Protein AF-A0A314YL64-F1 (afdb_monomer)

Secondary structure (DSSP, 8-state):
---S-----HHHHHHTT-------STT--HHHHHHHHHHHHHHTHHHHHTTSS---EEEEEEGGGHHHHHHHHHTT---SEEEEE-

Nearest PDB structures (foldseek):
  4dup-assembly1_A  TM=9.280E-01  e=6.123E-06  Rhizobium etli CFN 42
  4dup-assembly1_B  TM=9.030E-01  e=1.091E-03  Rhizobium etli CFN 42
  4a27-assembly1_A  TM=8.418E-01  e=2.932E-02  Homo sapiens
  6lii-assembly2_D  TM=8.342E-01  e=5.507E-02  Homo sapiens
  5dov-assembly1_A  TM=6.564E-01  e=1.468E-01  Lyngbya majuscula

Mean predicted aligned error: 4.59 Å

Sequence (86 aa):
MGGAVTEIDLRVVLSKRLTIQAAGLRYRSPENKAAIVREVENNVWPAIVAGKVKPVVYKYFPLSEAAEAHRLMESSKHIGKILLLP

Organism: NCBI:txid2094558

Foldseek 3Di:
DDDPDDDDDVVVCVVVVNDDDDDDDPPDDPVVVVVVVVCCVVPPVVCVVVVVDDFDEFEEDEPVCVVVLVVVVVVVPTDTDYYYDD

Radius of gyration: 18.67 Å; Cα contacts (8 Å, |Δi|>4): 53; chains: 1; bounding box: 50×33×36 Å

pLDDT: mean 95.06, std 7.1, range [48.69, 98.38]

Solvent-accessible surface area (backbone atoms only — not comparable to full-atom values): 5618 Å² total; per-residue (Å²): 142,79,70,100,71,84,90,79,69,62,67,60,36,59,78,67,67,58,84,90,84,86,88,75,74,84,88,53,53,72,69,57,50,51,53,51,51,52,50,40,54,73,73,46,41,62,39,39,77,70,62,77,46,73,86,54,71,57,48,80,37,54,49,91,41,48,69,58,57,47,53,50,57,74,67,64,81,66,67,66,42,77,45,70,40,129

Structure (mmCIF, N/CA/C/O backbone):
data_AF-A0A314YL64-F1
#
_entry.id   AF-A0A314YL64-F1
#
loop_
_atom_site.group_PDB
_atom_site.id
_atom_site.type_symbol
_atom_site.label_atom_id
_atom_site.label_alt_id
_atom_site.label_comp_id
_atom_site.label_asym_id
_atom_site.label_entity_id
_atom_site.label_seq_id
_atom_site.pdbx_PDB_ins_code
_atom_site.Cartn_x
_atom_site.Cartn_y
_atom_site.Cartn_z
_atom_site.occupancy
_atom_site.B_iso_or_equiv
_atom_site.auth_seq_id
_atom_site.auth_comp_id
_atom_site.auth_asym_id
_atom_site.auth_atom_id
_atom_site.pdbx_PDB_model_num
ATOM 1 N N . MET A 1 1 ? 12.131 8.192 9.230 1.00 48.69 1 MET A N 1
ATOM 2 C CA . MET A 1 1 ? 12.326 9.397 8.399 1.00 48.69 1 MET A CA 1
ATOM 3 C C . MET A 1 1 ? 13.410 9.100 7.375 1.00 48.69 1 MET A C 1
ATOM 5 O O . MET A 1 1 ? 14.580 9.197 7.704 1.00 48.69 1 MET A O 1
ATOM 9 N N . GLY A 1 2 ? 13.041 8.660 6.175 1.00 58.78 2 GLY A N 1
ATOM 10 C CA . GLY A 1 2 ? 13.943 8.646 5.023 1.00 58.78 2 GLY A CA 1
ATOM 11 C C . GLY A 1 2 ? 13.313 9.589 4.015 1.00 58.78 2 GLY A C 1
ATOM 12 O O . GLY A 1 2 ? 12.207 9.312 3.562 1.00 58.78 2 GLY A O 1
ATOM 13 N N . GLY A 1 3 ? 13.913 10.759 3.807 1.00 77.81 3 GLY A N 1
ATOM 14 C CA . GLY A 1 3 ? 13.390 11.763 2.880 1.00 77.81 3 GLY A CA 1
ATOM 15 C C . GLY A 1 3 ? 13.397 11.271 1.429 1.00 77.81 3 GLY A C 1
ATOM 16 O O . GLY A 1 3 ? 13.667 10.107 1.146 1.00 77.81 3 GLY A O 1
ATOM 17 N N . ALA A 1 4 ? 13.124 12.169 0.485 1.00 86.94 4 ALA A N 1
ATOM 18 C CA . ALA A 1 4 ? 13.052 11.814 -0.935 1.00 86.94 4 ALA A CA 1
ATOM 19 C C . ALA A 1 4 ? 14.400 11.372 -1.551 1.00 86.94 4 ALA A C 1
ATOM 21 O O . ALA A 1 4 ? 14.401 10.781 -2.628 1.00 86.94 4 ALA A O 1
ATOM 22 N N . VAL A 1 5 ? 15.532 11.666 -0.898 1.00 90.56 5 VAL A N 1
ATOM 23 C CA . VAL A 1 5 ? 16.891 11.452 -1.422 1.00 90.56 5 VAL A CA 1
ATOM 24 C C . VAL A 1 5 ? 17.782 10.833 -0.345 1.00 90.56 5 VAL A C 1
ATOM 26 O O . VAL A 1 5 ? 17.679 11.189 0.830 1.00 90.56 5 VAL A O 1
ATOM 29 N N . THR A 1 6 ? 18.658 9.911 -0.747 1.00 92.25 6 THR A N 1
ATOM 30 C CA . THR A 1 6 ? 19.673 9.295 0.118 1.00 92.25 6 THR A CA 1
ATOM 31 C C . THR A 1 6 ? 20.869 8.802 -0.705 1.00 92.25 6 THR A C 1
ATOM 33 O O . THR A 1 6 ? 20.738 8.579 -1.910 1.00 92.25 6 THR A O 1
ATOM 36 N N . GLU A 1 7 ? 22.025 8.633 -0.065 1.00 94.62 7 GLU A N 1
ATOM 37 C CA . GLU A 1 7 ? 23.232 8.067 -0.677 1.00 94.62 7 GLU A CA 1
ATOM 38 C C . GLU A 1 7 ? 23.235 6.536 -0.568 1.00 94.62 7 GLU A C 1
ATOM 40 O O . GLU A 1 7 ? 22.770 5.971 0.423 1.00 94.62 7 GLU A O 1
ATOM 45 N N . ILE A 1 8 ? 23.774 5.850 -1.582 1.00 93.31 8 ILE A N 1
ATOM 46 C CA . ILE A 1 8 ? 23.867 4.383 -1.618 1.00 93.31 8 ILE A CA 1
ATOM 47 C C . ILE A 1 8 ? 25.267 3.922 -2.041 1.00 93.31 8 ILE A C 1
ATOM 49 O O . ILE A 1 8 ? 25.857 4.469 -2.971 1.00 93.31 8 ILE A O 1
ATOM 53 N N . ASP A 1 9 ? 25.789 2.871 -1.400 1.00 96.12 9 ASP A N 1
ATOM 54 C CA . ASP A 1 9 ? 27.039 2.225 -1.823 1.00 96.12 9 ASP A CA 1
ATOM 55 C C . ASP A 1 9 ? 26.773 1.203 -2.941 1.00 96.12 9 ASP A C 1
ATOM 57 O O . ASP A 1 9 ? 26.303 0.082 -2.708 1.00 96.12 9 ASP A O 1
ATOM 61 N N . LEU A 1 10 ? 27.115 1.575 -4.175 1.00 97.06 10 LEU A N 1
ATOM 62 C CA . LEU A 1 10 ? 26.919 0.733 -5.357 1.00 97.06 10 LEU A CA 1
ATOM 63 C C . LEU A 1 10 ? 27.785 -0.539 -5.359 1.00 97.06 10 LEU A C 1
ATOM 65 O O . LEU A 1 10 ? 27.445 -1.499 -6.053 1.00 97.06 10 LEU A O 1
ATOM 69 N N . ARG A 1 11 ? 28.856 -0.613 -4.554 1.00 97.81 11 ARG A N 1
ATOM 70 C CA . ARG A 1 11 ? 29.673 -1.836 -4.430 1.00 97.81 11 ARG A CA 1
ATOM 71 C C . ARG A 1 11 ? 28.870 -2.974 -3.806 1.00 97.81 11 ARG A C 1
ATOM 73 O O . ARG A 1 11 ? 29.012 -4.129 -4.213 1.00 97.81 11 ARG A O 1
ATOM 80 N N . VAL A 1 12 ? 27.989 -2.665 -2.853 1.00 96.88 12 VAL A N 1
ATOM 81 C CA . VAL A 1 12 ? 27.098 -3.653 -2.219 1.00 96.88 12 VAL A CA 1
ATOM 82 C C . VAL A 1 12 ? 26.041 -4.139 -3.206 1.00 96.88 12 VAL A C 1
ATOM 84 O O . VAL A 1 12 ? 25.775 -5.338 -3.285 1.00 96.88 12 VAL A O 1
ATOM 87 N N . VAL A 1 13 ? 25.478 -3.219 -3.993 1.00 97.38 13 VAL A N 1
ATOM 88 C CA . VAL A 1 13 ? 24.507 -3.543 -5.047 1.00 97.38 13 VAL A CA 1
ATOM 89 C C . VAL A 1 13 ? 25.131 -4.494 -6.064 1.00 97.38 13 VAL A C 1
ATOM 91 O O . VAL A 1 13 ? 24.551 -5.535 -6.359 1.00 97.38 13 VAL A O 1
ATOM 94 N N . LEU A 1 14 ? 26.339 -4.187 -6.543 1.00 97.69 14 LEU A N 1
ATOM 95 C CA . LEU A 1 14 ? 27.033 -4.999 -7.538 1.00 97.69 14 LEU A CA 1
ATOM 96 C C . LEU A 1 14 ? 27.441 -6.373 -6.992 1.00 97.69 14 LEU A C 1
ATOM 98 O O . LEU A 1 14 ? 27.105 -7.395 -7.589 1.00 97.69 14 LEU A O 1
ATOM 102 N N . SER A 1 15 ? 28.139 -6.407 -5.851 1.00 98.06 15 SER A N 1
ATOM 103 C CA . SER A 1 15 ? 28.662 -7.652 -5.262 1.00 98.06 15 SER A CA 1
ATOM 104 C C . SER A 1 15 ? 27.567 -8.671 -4.947 1.00 98.06 15 SER A C 1
ATOM 106 O O . SER A 1 15 ? 27.793 -9.872 -5.078 1.00 98.06 15 SER A O 1
ATOM 108 N N . LYS A 1 16 ? 26.369 -8.200 -4.582 1.00 96.94 16 LYS A N 1
ATOM 109 C CA . LYS A 1 16 ? 25.206 -9.045 -4.279 1.00 96.94 16 LYS A CA 1
ATOM 110 C C . LYS A 1 16 ? 24.176 -9.113 -5.411 1.00 96.94 16 LYS A C 1
ATOM 112 O O . LYS A 1 16 ? 23.145 -9.754 -5.234 1.00 96.94 16 LYS A O 1
ATOM 117 N N . ARG A 1 17 ? 24.438 -8.467 -6.555 1.00 96.81 17 ARG A N 1
ATOM 118 C CA . ARG A 1 17 ? 23.528 -8.382 -7.716 1.00 96.81 17 ARG A CA 1
ATOM 119 C C . ARG A 1 17 ? 22.117 -7.915 -7.335 1.00 96.81 17 ARG A C 1
ATOM 121 O O . ARG A 1 17 ? 21.116 -8.481 -7.769 1.00 96.81 17 ARG A O 1
ATOM 128 N N . LEU A 1 18 ? 22.039 -6.897 -6.484 1.00 97.75 18 LEU A N 1
ATOM 129 C CA . LEU A 1 18 ? 20.764 -6.369 -6.008 1.00 97.75 18 LEU A CA 1
ATOM 130 C C . LEU A 1 18 ? 20.047 -5.594 -7.118 1.00 97.75 18 LEU A C 1
ATOM 132 O O . LEU A 1 18 ? 20.676 -4.959 -7.961 1.00 97.75 18 LEU A O 1
ATOM 136 N N . THR A 1 19 ? 18.717 -5.611 -7.075 1.00 96.69 19 THR A N 1
ATOM 137 C CA . THR A 1 19 ? 17.861 -4.788 -7.936 1.00 96.69 19 THR A CA 1
ATOM 138 C C . THR A 1 19 ? 17.216 -3.693 -7.097 1.00 96.69 19 THR A C 1
ATOM 140 O O . THR A 1 19 ? 16.642 -3.976 -6.046 1.00 96.69 19 THR A O 1
ATOM 143 N N . ILE A 1 20 ? 17.286 -2.448 -7.568 1.00 94.44 20 ILE A N 1
ATOM 144 C CA . ILE A 1 20 ? 16.603 -1.307 -6.952 1.00 94.44 20 ILE A CA 1
ATOM 145 C C . ILE A 1 20 ? 15.373 -0.991 -7.801 1.00 94.44 20 ILE A C 1
ATOM 147 O O . ILE A 1 20 ? 15.492 -0.729 -8.995 1.00 94.44 20 ILE A O 1
ATOM 151 N N . GLN A 1 21 ? 14.190 -1.028 -7.189 1.00 94.06 21 GLN A N 1
ATOM 152 C CA . GLN A 1 21 ? 12.924 -0.706 -7.845 1.00 94.06 21 GLN A CA 1
ATOM 153 C C . GLN A 1 21 ? 12.216 0.418 -7.094 1.00 94.06 21 GLN A C 1
ATOM 155 O O . GLN A 1 21 ? 12.167 0.425 -5.866 1.00 94.06 21 GLN A O 1
ATOM 160 N N . ALA A 1 22 ? 11.622 1.340 -7.847 1.00 91.12 22 ALA A N 1
ATOM 161 C CA . ALA A 1 22 ? 10.698 2.341 -7.337 1.00 91.12 22 ALA A CA 1
ATOM 162 C C . ALA A 1 22 ? 9.358 2.180 -8.058 1.00 91.12 22 ALA A C 1
ATOM 164 O O . ALA A 1 22 ? 9.312 2.005 -9.276 1.00 91.12 22 ALA A O 1
ATOM 165 N N . ALA A 1 23 ? 8.256 2.237 -7.314 1.00 90.31 23 ALA A N 1
ATOM 166 C CA . ALA A 1 23 ? 6.919 2.129 -7.876 1.00 90.31 23 ALA A CA 1
ATOM 167 C C . ALA A 1 23 ? 5.977 3.133 -7.211 1.00 90.31 23 ALA A C 1
ATOM 169 O O . ALA A 1 23 ? 5.933 3.256 -5.991 1.00 90.31 23 ALA A O 1
ATOM 170 N N . GLY A 1 24 ? 5.190 3.826 -8.031 1.00 90.88 24 GLY A N 1
ATOM 171 C CA . GLY A 1 24 ? 4.074 4.657 -7.593 1.00 90.88 24 GLY A CA 1
ATOM 172 C C . GLY A 1 24 ? 2.798 4.268 -8.331 1.00 90.88 24 GLY A C 1
ATOM 173 O O . GLY A 1 24 ? 2.851 3.788 -9.465 1.00 90.88 24 GLY A O 1
ATOM 174 N N . LEU A 1 25 ? 1.645 4.475 -7.692 1.00 92.69 25 LEU A N 1
ATOM 175 C CA . LEU A 1 25 ? 0.333 4.223 -8.303 1.00 92.69 25 LEU A CA 1
ATOM 176 C C . LEU A 1 25 ? -0.284 5.476 -8.944 1.00 92.69 25 LEU A C 1
ATOM 178 O O . LEU A 1 25 ? -1.039 5.359 -9.907 1.00 92.69 25 LEU A O 1
ATOM 182 N N . ARG A 1 26 ? 0.042 6.677 -8.441 1.00 93.88 26 ARG A N 1
ATOM 183 C CA . ARG A 1 26 ? -0.627 7.935 -8.824 1.00 93.88 26 ARG A CA 1
ATOM 184 C C . ARG A 1 26 ? -0.505 8.243 -10.321 1.00 93.88 26 ARG A C 1
ATOM 186 O O . ARG A 1 26 ? -1.521 8.493 -10.962 1.00 93.88 26 ARG A O 1
ATOM 193 N N . TYR A 1 27 ? 0.708 8.149 -10.863 1.00 92.75 27 TYR A N 1
ATOM 194 C CA . TYR A 1 27 ? 1.043 8.553 -12.236 1.00 92.75 27 TYR A CA 1
ATOM 195 C C . TYR A 1 27 ? 0.869 7.451 -13.294 1.00 92.75 27 TYR A C 1
ATOM 197 O O . TYR A 1 27 ? 1.230 7.650 -14.448 1.00 92.75 27 TYR A O 1
ATOM 205 N N . ARG A 1 28 ? 0.350 6.273 -12.926 1.00 94.12 28 ARG A N 1
ATOM 206 C CA . ARG A 1 28 ? 0.126 5.179 -13.884 1.00 94.12 28 ARG A CA 1
ATOM 207 C C . ARG A 1 28 ? -1.071 5.476 -14.790 1.00 94.12 28 ARG A C 1
ATOM 209 O O . ARG A 1 28 ? -2.071 6.030 -14.318 1.00 94.12 28 ARG A O 1
ATOM 216 N N . SER A 1 29 ? -0.979 5.049 -16.052 1.00 97.12 29 SER A N 1
ATOM 217 C CA . SER A 1 29 ? -2.084 5.138 -17.011 1.00 97.12 29 SER A CA 1
ATOM 218 C C . SER A 1 29 ? -3.283 4.284 -16.563 1.00 97.12 29 SER A C 1
ATOM 220 O O . SER A 1 29 ? -3.104 3.341 -15.777 1.00 97.12 29 SER A O 1
ATOM 222 N N . PRO A 1 30 ? -4.504 4.589 -17.033 1.00 97.75 30 PRO A N 1
ATOM 223 C CA . PRO A 1 30 ? -5.683 3.774 -16.747 1.00 97.75 30 PRO A CA 1
ATOM 224 C C . PRO A 1 30 ? -5.503 2.298 -17.125 1.00 97.75 30 PRO A C 1
ATOM 226 O O . PRO A 1 30 ? -5.849 1.421 -16.337 1.00 97.75 30 PRO A O 1
ATOM 229 N N . GLU A 1 31 ? -4.880 2.010 -18.268 1.00 97.81 31 GLU A N 1
ATOM 230 C CA . GLU A 1 31 ? -4.654 0.647 -18.772 1.00 97.81 31 GLU A CA 1
ATOM 231 C C . GLU A 1 31 ? -3.723 -0.126 -17.837 1.00 97.81 31 GLU A C 1
ATOM 233 O O . GLU A 1 31 ? -3.965 -1.285 -17.500 1.00 97.81 31 GLU A O 1
ATOM 238 N N . ASN A 1 32 ? -2.671 0.538 -17.356 1.00 96.62 32 ASN A N 1
ATOM 239 C CA . ASN A 1 32 ? -1.739 -0.070 -16.423 1.00 96.62 32 ASN A CA 1
ATOM 240 C C . ASN A 1 32 ? -2.381 -0.326 -15.048 1.00 96.62 32 ASN A C 1
ATOM 242 O O . ASN A 1 32 ? -2.133 -1.364 -14.437 1.00 96.62 32 ASN A O 1
ATOM 246 N N . LYS A 1 33 ? -3.244 0.583 -14.573 1.00 97.31 33 LYS A N 1
ATOM 247 C CA . LYS A 1 33 ? -4.040 0.367 -13.352 1.00 97.31 33 LYS A CA 1
ATOM 248 C C . LYS A 1 33 ? -5.013 -0.800 -13.521 1.00 97.31 33 LYS A C 1
ATOM 250 O O . LYS A 1 33 ? -5.105 -1.622 -12.616 1.00 97.31 33 LYS A O 1
ATOM 255 N N . ALA A 1 34 ? -5.678 -0.908 -14.670 1.00 97.81 34 ALA A N 1
ATOM 256 C CA . ALA A 1 34 ? -6.580 -2.018 -14.969 1.00 97.81 34 ALA A CA 1
ATOM 257 C C . ALA A 1 34 ? -5.844 -3.367 -14.968 1.00 97.81 34 ALA A C 1
ATOM 259 O O . ALA A 1 34 ? -6.350 -4.339 -14.412 1.00 97.81 34 ALA A O 1
ATOM 260 N N . ALA A 1 35 ? -4.626 -3.417 -15.517 1.00 97.69 35 ALA A N 1
ATOM 261 C CA . ALA A 1 35 ? -3.784 -4.609 -15.443 1.00 97.69 35 ALA A CA 1
ATOM 262 C C . ALA A 1 35 ? -3.448 -4.985 -13.989 1.00 97.69 35 ALA A C 1
ATOM 264 O O . ALA A 1 35 ? -3.597 -6.141 -13.611 1.00 97.69 35 ALA A O 1
ATOM 265 N N . ILE A 1 36 ? -3.072 -4.013 -13.146 1.00 96.56 36 ILE A N 1
ATOM 266 C CA . ILE A 1 36 ? -2.817 -4.263 -11.716 1.00 96.56 36 ILE A CA 1
ATOM 267 C C . ILE A 1 36 ? -4.066 -4.804 -11.013 1.00 96.56 36 ILE A C 1
ATOM 269 O O . ILE A 1 36 ? -3.964 -5.765 -10.259 1.00 96.56 36 ILE A O 1
ATOM 273 N N . VAL A 1 37 ? -5.234 -4.196 -11.244 1.00 97.62 37 VAL A N 1
ATOM 274 C CA . VAL A 1 37 ? -6.495 -4.643 -10.633 1.00 97.62 37 VAL A CA 1
ATOM 275 C C . VAL A 1 37 ? -6.801 -6.082 -11.034 1.00 97.62 37 VAL A C 1
ATOM 277 O O . VAL A 1 37 ? -7.049 -6.897 -10.153 1.00 97.62 37 VAL A O 1
ATOM 280 N N . ARG A 1 38 ? -6.670 -6.425 -12.321 1.00 98.25 38 ARG A N 1
ATOM 281 C CA . ARG A 1 38 ? -6.866 -7.796 -12.813 1.00 98.25 38 ARG A CA 1
ATOM 282 C C . ARG A 1 38 ? -5.929 -8.797 -12.134 1.00 98.25 38 ARG A C 1
ATOM 284 O O . ARG A 1 38 ? -6.357 -9.875 -11.738 1.00 98.25 38 ARG A O 1
ATOM 291 N N . GLU A 1 39 ? -4.659 -8.440 -11.956 1.00 98.06 39 GLU A N 1
ATOM 292 C CA . GLU A 1 39 ? -3.704 -9.304 -11.252 1.00 98.06 39 GLU A CA 1
ATOM 293 C C . GLU A 1 39 ? -4.040 -9.453 -9.761 1.00 98.06 39 GLU A C 1
ATOM 295 O O . GLU A 1 39 ? -3.903 -10.541 -9.202 1.00 98.06 39 GLU A O 1
ATOM 300 N N . VAL A 1 40 ? -4.507 -8.392 -9.099 1.00 97.38 40 VAL A N 1
ATOM 301 C CA . VAL A 1 40 ? -4.963 -8.459 -7.701 1.00 97.38 40 VAL A CA 1
ATOM 302 C C . VAL A 1 40 ? -6.215 -9.329 -7.578 1.00 97.38 40 VAL A C 1
ATOM 304 O O . VAL A 1 40 ? -6.293 -10.151 -6.665 1.00 97.38 40 VAL A O 1
ATOM 307 N N . GLU A 1 41 ? -7.166 -9.188 -8.499 1.00 98.00 41 GLU A N 1
ATOM 308 C CA . GLU A 1 41 ? -8.375 -10.011 -8.575 1.00 98.00 41 GLU A CA 1
ATOM 309 C C . GLU A 1 41 ? -8.035 -11.497 -8.721 1.00 98.00 41 GLU A C 1
ATOM 311 O O . GLU A 1 41 ? -8.521 -12.317 -7.945 1.00 98.00 41 GLU A O 1
ATOM 316 N N . ASN A 1 42 ? -7.141 -11.836 -9.650 1.00 98.12 42 ASN A N 1
ATOM 317 C CA . ASN A 1 42 ? -6.768 -13.222 -9.922 1.00 98.12 42 ASN A CA 1
ATOM 318 C C . ASN A 1 42 ? -5.954 -13.855 -8.784 1.00 98.12 42 ASN A C 1
ATOM 320 O O . ASN A 1 42 ? -6.184 -15.010 -8.426 1.00 98.12 42 ASN A O 1
ATOM 324 N N . ASN A 1 43 ? -4.996 -13.116 -8.215 1.00 97.81 43 ASN A N 1
ATOM 325 C CA . ASN A 1 43 ? -3.975 -13.708 -7.345 1.00 97.81 43 ASN A CA 1
ATOM 326 C C . ASN A 1 43 ? -4.188 -13.438 -5.847 1.00 97.81 43 ASN A C 1
ATOM 328 O O . ASN A 1 43 ? -3.737 -14.223 -5.013 1.00 97.81 43 ASN A O 1
ATOM 332 N N . VAL A 1 44 ? -4.840 -12.333 -5.474 1.00 96.94 44 VAL A N 1
ATOM 333 C CA . VAL A 1 44 ? -4.950 -11.887 -4.069 1.00 96.94 44 VAL A CA 1
ATOM 334 C C . VAL A 1 44 ? -6.379 -12.001 -3.551 1.00 96.94 44 VAL A C 1
ATOM 336 O O . VAL A 1 44 ? -6.595 -12.413 -2.410 1.00 96.94 44 VAL A O 1
ATOM 339 N N . TRP A 1 45 ? -7.368 -11.674 -4.382 1.00 97.62 45 TRP A N 1
ATOM 340 C CA . TRP A 1 45 ? -8.778 -11.662 -3.991 1.00 97.62 45 TRP A CA 1
ATOM 341 C C . TRP A 1 45 ? -9.297 -12.995 -3.432 1.00 97.62 45 TRP A C 1
ATOM 343 O O . TRP A 1 45 ? -9.987 -12.959 -2.408 1.00 97.62 45 TRP A O 1
ATOM 353 N N . PRO A 1 46 ? -8.916 -14.176 -3.966 1.00 97.94 46 PRO A N 1
AT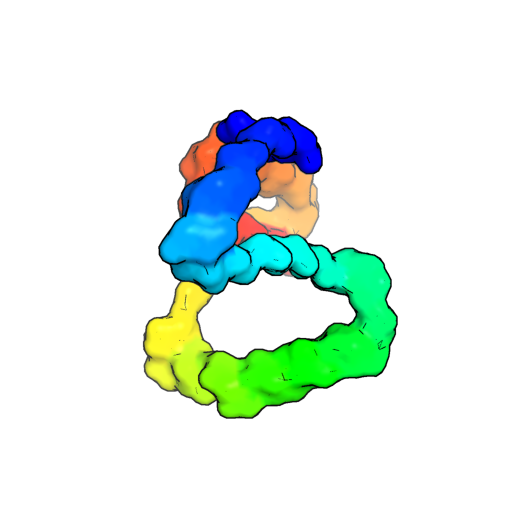OM 354 C CA . PRO A 1 46 ? -9.319 -15.452 -3.375 1.00 97.94 46 PRO A CA 1
ATOM 355 C C . PRO A 1 46 ? -8.885 -15.594 -1.910 1.00 97.94 46 PRO A C 1
ATOM 357 O O . PRO A 1 46 ? -9.625 -16.130 -1.086 1.00 97.94 46 PRO A O 1
ATOM 360 N N . ALA A 1 47 ? -7.710 -15.068 -1.548 1.00 97.75 47 ALA A N 1
ATOM 361 C CA . ALA A 1 47 ? -7.216 -15.098 -0.174 1.00 97.75 47 ALA A CA 1
ATOM 362 C C . ALA A 1 47 ? -7.961 -14.115 0.745 1.00 97.75 47 ALA A C 1
ATOM 364 O O . ALA A 1 47 ? -8.098 -14.391 1.939 1.00 97.75 47 ALA A O 1
ATOM 365 N N . ILE A 1 48 ? -8.463 -13.001 0.202 1.00 96.88 48 ILE A N 1
ATOM 366 C CA . ILE A 1 48 ? -9.325 -12.056 0.928 1.00 96.88 48 ILE A CA 1
ATOM 367 C C . ILE A 1 48 ? -10.676 -12.710 1.228 1.00 96.88 48 ILE A C 1
ATOM 369 O O . ILE A 1 48 ? -11.097 -12.733 2.382 1.00 96.88 48 ILE A O 1
ATOM 373 N N . VAL A 1 49 ? -11.318 -13.307 0.217 1.00 97.25 49 VAL A N 1
ATOM 374 C CA . VAL A 1 49 ? -12.604 -14.011 0.372 1.00 97.25 49 VAL A CA 1
ATOM 375 C C . VAL A 1 49 ? -12.478 -15.182 1.350 1.00 97.25 49 VAL A C 1
ATOM 377 O O . VAL A 1 49 ? -13.332 -15.365 2.212 1.00 97.25 49 VAL A O 1
ATOM 380 N N . ALA A 1 50 ? -11.371 -15.927 1.290 1.00 97.75 50 ALA A N 1
ATOM 381 C CA . ALA A 1 50 ? -11.070 -17.002 2.237 1.00 97.75 50 ALA A CA 1
ATOM 382 C C . ALA A 1 50 ? -10.673 -16.507 3.646 1.00 97.75 50 ALA A C 1
ATOM 384 O O . ALA A 1 50 ? -10.362 -17.320 4.516 1.00 97.75 50 ALA A O 1
ATOM 385 N N . GLY A 1 51 ? -10.606 -15.191 3.878 1.00 96.69 51 GLY A N 1
ATOM 386 C CA . GLY A 1 51 ? -10.227 -14.598 5.161 1.00 96.69 51 GLY A CA 1
ATOM 387 C C . GLY A 1 51 ? -8.760 -14.802 5.557 1.00 96.69 51 GLY A C 1
ATOM 388 O O . GLY A 1 51 ? -8.405 -14.551 6.707 1.00 96.69 51 GLY A O 1
ATOM 389 N N . LYS A 1 52 ? -7.895 -15.245 4.638 1.00 97.62 52 LYS A N 1
ATOM 390 C CA . LYS A 1 52 ? -6.448 -15.404 4.871 1.00 97.62 52 LYS A CA 1
ATOM 391 C C . LYS A 1 52 ? -5.711 -14.067 4.821 1.00 97.62 52 LYS A C 1
ATOM 393 O O . LYS A 1 52 ? -4.697 -13.897 5.489 1.00 97.62 52 LYS A O 1
ATOM 398 N N . VAL A 1 53 ? -6.236 -13.118 4.049 1.00 96.62 53 VAL A N 1
ATOM 399 C CA . VAL A 1 53 ? -5.760 -11.734 3.987 1.00 96.62 53 VAL A CA 1
ATOM 400 C C . VAL A 1 53 ? -6.868 -10.833 4.515 1.00 96.62 53 VAL A C 1
ATOM 402 O O . VAL A 1 53 ? -7.977 -10.839 3.989 1.00 96.62 53 VAL A O 1
ATOM 405 N N . LYS A 1 54 ? -6.576 -10.058 5.562 1.00 95.06 54 LYS A N 1
ATOM 406 C CA . LYS A 1 54 ? -7.531 -9.130 6.180 1.00 95.06 54 LYS A CA 1
ATOM 407 C C . LYS A 1 54 ? -6.899 -7.748 6.336 1.00 95.06 54 LYS A C 1
ATOM 409 O O . LYS A 1 54 ? -5.725 -7.666 6.702 1.00 95.06 54 LYS A O 1
ATOM 414 N N . PRO A 1 55 ? -7.647 -6.660 6.097 1.00 93.69 55 PRO A N 1
ATOM 415 C CA . PRO A 1 55 ? -7.175 -5.337 6.462 1.00 93.69 55 PRO A CA 1
ATOM 416 C C . PRO A 1 55 ? -7.094 -5.230 7.988 1.00 93.69 55 PRO A C 1
ATOM 418 O O . PRO A 1 55 ? -8.028 -5.593 8.700 1.00 93.69 55 PRO A O 1
ATOM 421 N N . VAL A 1 56 ? -5.989 -4.688 8.495 1.00 95.88 56 VAL A N 1
ATOM 422 C CA . VAL A 1 56 ? -5.913 -4.234 9.887 1.00 95.88 56 VAL A CA 1
ATOM 423 C C . VAL A 1 56 ? -6.554 -2.856 9.935 1.00 95.88 56 VAL A C 1
ATOM 425 O O . VAL A 1 56 ? -5.992 -1.898 9.401 1.00 95.88 56 VAL A O 1
ATOM 428 N N . VAL A 1 57 ? -7.749 -2.761 10.510 1.00 96.69 57 VAL A N 1
ATOM 429 C CA . VAL A 1 57 ? -8.456 -1.489 10.688 1.00 96.69 57 VAL A CA 1
ATOM 430 C C . VAL A 1 57 ? -8.196 -0.981 12.097 1.00 96.69 57 VAL A C 1
ATOM 432 O O . VAL A 1 57 ? -8.448 -1.685 13.068 1.00 96.69 57 VAL A O 1
ATOM 435 N N . TYR A 1 58 ? -7.684 0.242 12.190 1.00 97.56 58 TYR A N 1
ATOM 436 C CA . TYR A 1 58 ? -7.403 0.906 13.456 1.00 97.56 58 TYR A CA 1
ATOM 437 C C . TYR A 1 58 ? -8.663 1.537 14.049 1.00 97.56 58 TYR A C 1
ATOM 439 O O . TYR A 1 58 ? -8.981 1.327 15.215 1.00 97.56 58 TYR A O 1
ATOM 447 N N . LYS A 1 59 ? -9.376 2.337 13.246 1.00 97.50 59 LYS A N 1
ATOM 448 C CA . LYS A 1 59 ? -10.562 3.076 13.686 1.00 97.50 59 LYS A CA 1
ATOM 449 C C . LYS A 1 59 ? -11.452 3.453 12.504 1.00 97.5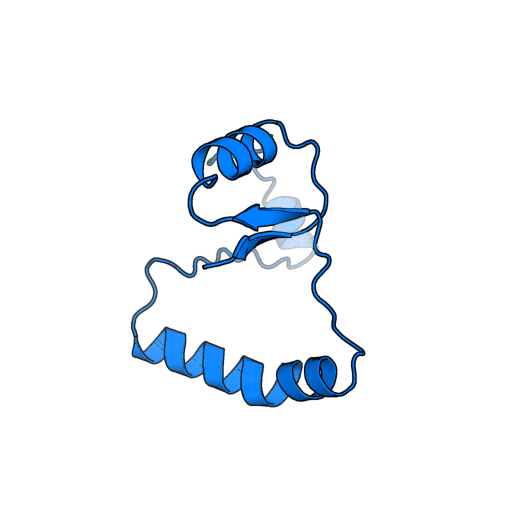0 59 LYS A C 1
ATOM 451 O O . LYS A 1 59 ? -10.961 3.695 11.400 1.00 97.50 59 LYS A O 1
ATOM 456 N N . TYR A 1 60 ? -12.749 3.523 12.777 1.00 98.06 60 TYR A N 1
ATOM 457 C CA . TYR A 1 60 ? -13.763 4.073 11.887 1.00 98.06 60 TYR A CA 1
ATOM 458 C C . TYR A 1 60 ? -14.158 5.471 12.367 1.00 98.06 60 TYR A C 1
ATOM 460 O O . TYR A 1 60 ? -14.254 5.699 13.574 1.00 98.06 60 TYR A O 1
ATOM 468 N N . PHE A 1 61 ? -14.4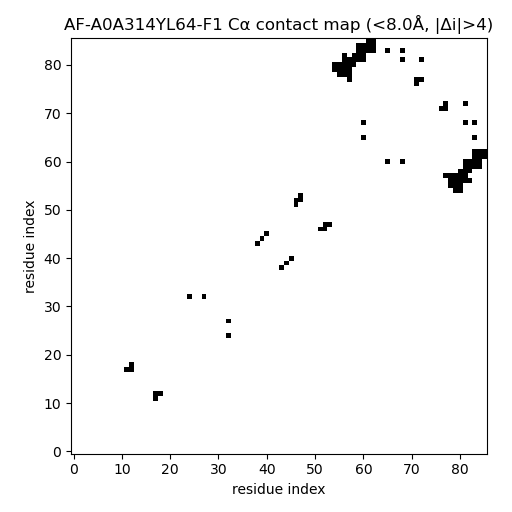02 6.377 11.430 1.00 98.31 61 PHE A N 1
ATOM 469 C CA . PHE A 1 61 ? -14.978 7.696 11.681 1.00 98.31 61 PHE A CA 1
ATOM 470 C C . PHE A 1 61 ? -16.153 7.922 10.729 1.00 98.31 61 PHE A C 1
ATOM 472 O O . PHE A 1 61 ? -16.089 7.454 9.591 1.00 98.31 61 PHE A O 1
ATOM 479 N N . PRO A 1 62 ? -17.198 8.654 11.137 1.00 98.38 62 PRO A N 1
ATOM 480 C CA . PRO A 1 62 ? -18.127 9.253 10.187 1.00 98.38 62 PRO A CA 1
ATOM 481 C C . PRO A 1 62 ? -17.376 10.138 9.184 1.00 98.38 62 PRO A C 1
ATOM 483 O O . PRO A 1 62 ? -16.383 10.782 9.533 1.00 98.38 62 PRO A O 1
ATOM 486 N N . LEU A 1 63 ? -17.851 10.217 7.942 1.00 98.12 63 LEU A N 1
ATOM 487 C CA . LEU A 1 63 ? -17.252 11.054 6.901 1.00 98.12 63 LEU A CA 1
ATOM 488 C C . LEU A 1 63 ? -17.237 12.535 7.311 1.00 98.12 63 LEU A C 1
ATOM 490 O O . LEU A 1 63 ? -16.285 13.250 7.002 1.00 98.12 63 LEU A O 1
ATOM 494 N N . SER A 1 64 ? -18.240 12.976 8.074 1.00 98.25 64 SER A N 1
ATOM 495 C CA . SER A 1 64 ? -18.301 14.317 8.672 1.00 98.25 64 SER A CA 1
ATOM 496 C C . SER A 1 64 ? -17.131 14.623 9.618 1.00 98.25 64 SER A C 1
ATOM 498 O O . SER A 1 64 ? -16.794 15.787 9.823 1.00 98.25 64 SER A O 1
ATOM 500 N N . GLU A 1 65 ? -16.463 13.599 10.148 1.00 98.31 65 GLU A N 1
ATOM 501 C CA . GLU A 1 65 ? -15.321 13.711 11.057 1.00 98.31 65 GLU A CA 1
ATOM 502 C C . GLU A 1 65 ? -13.972 13.488 10.352 1.00 98.31 65 GLU A C 1
ATOM 504 O O . GLU A 1 65 ? -12.953 13.255 11.005 1.00 98.31 65 GLU A O 1
ATOM 509 N N . ALA A 1 66 ? -13.916 13.598 9.019 1.00 98.25 66 ALA A N 1
ATOM 510 C CA . ALA A 1 66 ? -12.684 13.406 8.248 1.00 98.25 66 ALA A CA 1
ATOM 511 C C . ALA A 1 66 ? -11.498 14.250 8.760 1.00 98.25 66 ALA A C 1
ATOM 513 O O . ALA A 1 66 ? -10.356 13.793 8.731 1.00 98.25 66 ALA A O 1
ATOM 514 N N . ALA A 1 67 ? -11.756 15.455 9.280 1.00 98.25 67 ALA A N 1
ATOM 515 C CA . ALA A 1 67 ? -10.721 16.297 9.880 1.00 98.25 67 ALA A CA 1
ATOM 516 C C . ALA A 1 67 ? -10.086 15.658 11.130 1.00 98.25 67 ALA A C 1
ATOM 518 O O . ALA A 1 67 ? -8.874 15.739 11.317 1.00 98.25 67 ALA A O 1
ATOM 519 N N . GLU A 1 68 ? -10.881 14.998 11.974 1.00 97.94 68 GLU A N 1
ATOM 520 C CA . GLU A 1 68 ? -10.376 14.286 13.151 1.00 97.94 68 GLU A CA 1
ATOM 521 C C . GLU A 1 68 ? -9.632 13.009 12.750 1.00 97.94 68 GLU A C 1
ATOM 523 O O . GLU A 1 68 ? -8.543 12.737 13.258 1.0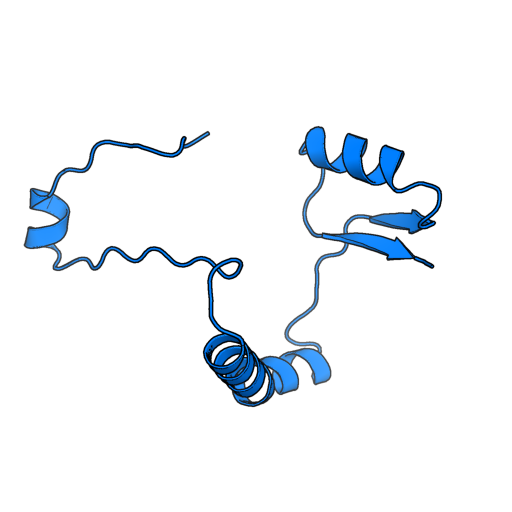0 97.94 68 GLU A O 1
ATOM 528 N N . ALA A 1 69 ? -10.162 12.271 11.771 1.00 97.81 69 ALA A N 1
ATOM 529 C CA . ALA A 1 69 ? -9.466 11.129 11.186 1.00 97.81 69 ALA A CA 1
ATOM 530 C C . ALA A 1 69 ? -8.077 11.524 10.646 1.00 97.81 69 ALA A C 1
ATOM 532 O O . ALA A 1 69 ? -7.103 10.795 10.848 1.00 97.81 69 ALA A O 1
ATOM 533 N N . HIS A 1 70 ? -7.965 12.698 10.014 1.00 97.81 70 HIS A N 1
ATOM 534 C CA . HIS A 1 70 ? -6.697 13.230 9.514 1.00 97.81 70 HIS A CA 1
ATOM 535 C C . HIS A 1 70 ? -5.732 13.614 10.645 1.00 97.81 70 HIS A C 1
ATOM 537 O O . HIS A 1 70 ? -4.565 13.231 10.599 1.00 97.81 70 HIS A O 1
ATOM 543 N N . ARG A 1 71 ? -6.210 14.288 11.701 1.00 97.81 71 ARG A N 1
ATOM 544 C CA . ARG A 1 71 ? -5.386 14.603 12.886 1.00 97.81 71 ARG A CA 1
ATOM 545 C C . ARG A 1 71 ? -4.818 13.343 13.541 1.00 97.81 71 ARG A C 1
ATOM 547 O O . ARG A 1 71 ? -3.638 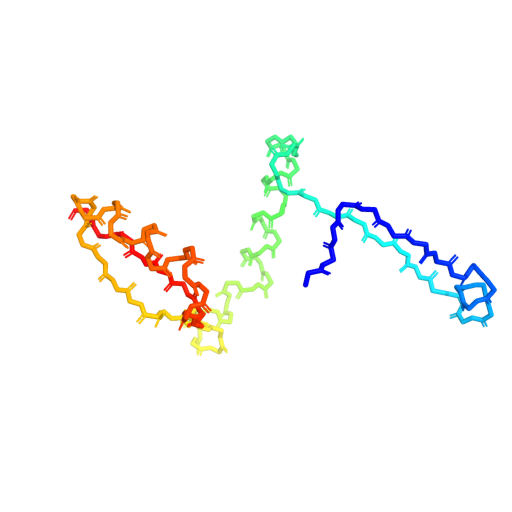13.292 13.893 1.00 97.81 71 ARG A O 1
ATOM 554 N N . LEU A 1 72 ? -5.631 12.292 13.668 1.00 97.06 72 LEU A N 1
ATOM 555 C CA . LEU A 1 72 ? -5.165 10.993 14.154 1.00 97.06 72 LEU A CA 1
ATOM 556 C C . LEU A 1 72 ? -4.099 10.391 13.226 1.00 97.06 72 LEU A C 1
ATOM 558 O O . LEU A 1 72 ? -3.098 9.870 13.723 1.00 97.06 72 LEU A O 1
ATOM 562 N N . MET A 1 73 ? -4.292 10.468 11.906 1.00 97.00 73 MET A N 1
ATOM 563 C CA . MET A 1 73 ? -3.326 9.988 10.913 1.00 97.00 73 MET A CA 1
ATOM 564 C C . MET A 1 73 ? -1.963 10.682 11.060 1.00 97.00 73 MET A C 1
ATOM 566 O O . MET A 1 73 ? -0.934 10.016 11.157 1.00 97.00 73 MET A O 1
ATOM 570 N N . GLU A 1 74 ? -1.953 12.012 11.154 1.00 96.56 74 GLU A N 1
ATOM 571 C CA . GLU A 1 74 ? -0.735 12.821 11.310 1.00 96.56 74 GLU A CA 1
ATOM 572 C C . GLU A 1 74 ? 0.033 12.492 12.594 1.00 96.56 74 GLU A C 1
ATOM 574 O O . GLU A 1 74 ? 1.265 12.465 12.598 1.00 96.56 74 GLU A O 1
ATOM 579 N N . SER A 1 75 ? -0.683 12.161 13.676 1.00 95.75 75 SER A N 1
ATOM 580 C CA . SER A 1 75 ? -0.065 11.788 14.953 1.00 95.75 75 SER A CA 1
ATOM 581 C C . SER A 1 75 ? 0.805 10.527 14.878 1.00 95.75 75 SER A C 1
ATOM 583 O O . SER A 1 75 ? 1.589 10.277 15.793 1.00 95.75 75 SER A O 1
ATOM 585 N N . SER A 1 76 ? 0.655 9.713 13.822 1.00 91.31 76 SER A N 1
ATOM 586 C CA . SER A 1 76 ? 1.356 8.435 13.629 1.00 91.31 76 SER A CA 1
ATOM 587 C C . SER A 1 76 ? 1.155 7.416 14.767 1.00 91.31 76 SER A C 1
ATOM 589 O O . SER A 1 76 ? 1.905 6.449 14.877 1.00 91.31 76 SER A O 1
ATOM 591 N N . LYS A 1 77 ? 0.125 7.592 15.610 1.00 92.88 77 LYS A N 1
ATOM 592 C CA . LYS A 1 77 ? -0.229 6.673 16.713 1.00 92.88 77 LYS A CA 1
ATOM 593 C C . LYS A 1 77 ? -1.049 5.455 16.264 1.00 92.88 77 LYS A C 1
ATOM 595 O O . LYS A 1 77 ? -1.418 4.629 17.098 1.00 92.88 77 LYS A O 1
ATOM 600 N N . HIS A 1 78 ? -1.369 5.348 14.974 1.00 95.06 78 HIS A N 1
ATOM 601 C CA . HIS A 1 78 ? -2.188 4.266 14.434 1.00 95.06 78 HIS A CA 1
ATOM 602 C C . HIS A 1 78 ? -1.341 3.172 13.778 1.00 95.06 78 HIS A C 1
ATOM 604 O O . HIS A 1 78 ? -0.362 3.439 13.084 1.00 95.06 78 HIS A O 1
ATOM 610 N N . ILE A 1 79 ? -1.783 1.924 13.928 1.00 95.56 79 ILE A N 1
ATOM 611 C CA . ILE A 1 79 ? -1.312 0.791 13.128 1.00 95.56 79 ILE A CA 1
ATOM 612 C C . ILE A 1 79 ? -2.502 0.283 12.326 1.00 95.56 79 ILE A C 1
ATOM 614 O O . ILE A 1 79 ? -3.531 -0.074 12.894 1.00 95.56 79 ILE A O 1
ATOM 618 N N . GLY A 1 80 ? -2.3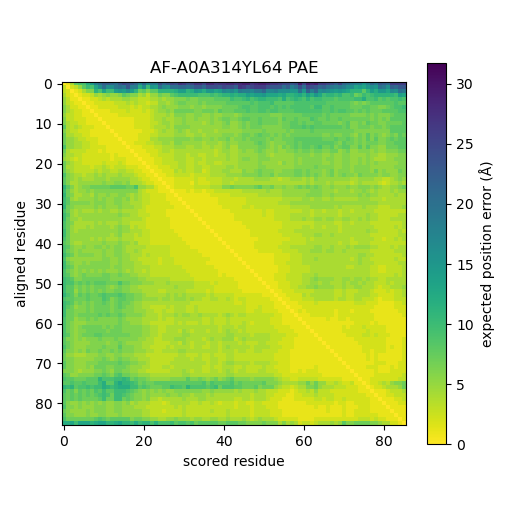61 0.254 11.001 1.00 95.25 80 GLY A N 1
ATOM 619 C CA . GLY A 1 80 ? -3.438 -0.133 10.093 1.00 95.25 80 GLY A CA 1
ATOM 620 C C . GLY A 1 80 ? -4.168 1.056 9.469 1.00 95.25 80 GLY A C 1
ATOM 621 O O . GLY A 1 80 ? -3.640 2.167 9.395 1.00 95.25 80 GLY A O 1
ATOM 622 N N . LYS A 1 81 ? -5.367 0.791 8.946 1.00 97.06 81 LYS A N 1
ATOM 623 C CA . LYS A 1 81 ? -6.187 1.728 8.169 1.00 97.06 81 LYS A CA 1
ATOM 624 C C . LYS A 1 81 ? -7.153 2.505 9.060 1.00 97.06 81 LYS A C 1
ATOM 626 O O . LYS A 1 81 ? -7.753 1.932 9.965 1.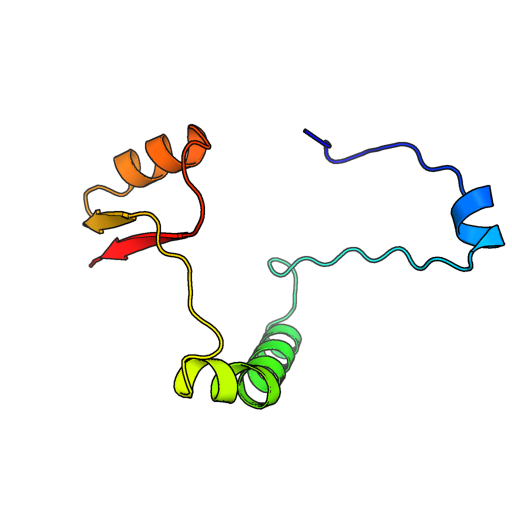00 97.06 81 LYS A O 1
ATOM 631 N N . ILE A 1 82 ? -7.341 3.785 8.750 1.00 97.81 82 ILE A N 1
ATOM 632 C CA . ILE A 1 82 ? -8.446 4.602 9.259 1.00 97.81 82 ILE A CA 1
ATOM 633 C C . ILE A 1 82 ? -9.502 4.641 8.156 1.00 97.81 82 ILE A C 1
ATOM 6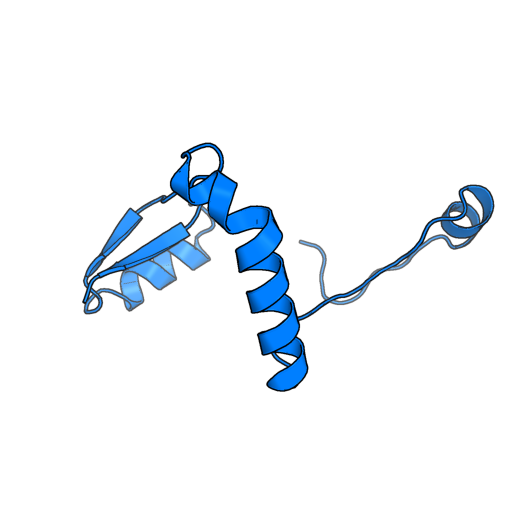35 O O . ILE A 1 82 ? -9.170 4.955 7.012 1.00 97.81 82 ILE A O 1
ATOM 639 N N . LEU A 1 83 ? -10.738 4.262 8.472 1.00 97.94 83 LEU A N 1
ATOM 640 C CA . LEU A 1 83 ? -11.830 4.195 7.501 1.00 97.94 83 LEU A CA 1
ATOM 641 C C . LEU A 1 83 ? -12.861 5.286 7.779 1.00 97.94 83 LEU A C 1
ATO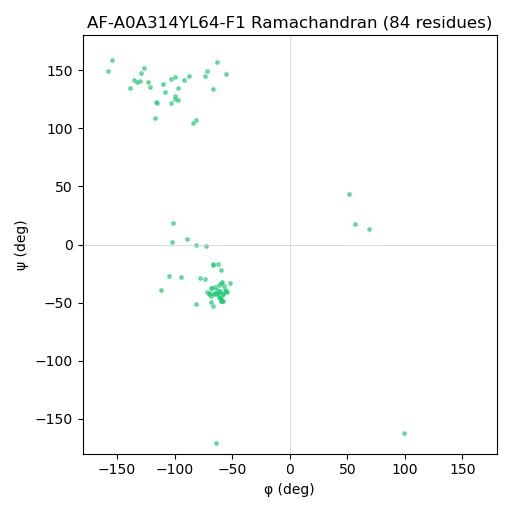M 643 O O . LEU A 1 83 ? -13.215 5.531 8.931 1.00 97.94 83 LEU A O 1
ATOM 647 N N . LEU A 1 84 ? -13.335 5.920 6.709 1.00 98.25 84 LEU A N 1
ATOM 648 C CA . LEU A 1 84 ? -14.437 6.874 6.757 1.00 98.25 84 LEU A CA 1
ATOM 649 C C . LEU A 1 84 ? -15.716 6.163 6.324 1.00 98.25 84 LEU A C 1
ATOM 651 O O . LEU A 1 84 ? -15.736 5.510 5.279 1.00 98.25 84 LEU A O 1
ATOM 655 N N . LEU A 1 85 ? -16.752 6.269 7.144 1.00 97.50 85 LEU A N 1
ATOM 656 C CA . LEU A 1 85 ? -18.080 5.735 6.876 1.00 97.50 85 LEU A CA 1
ATOM 657 C C . LEU A 1 85 ? -18.972 6.854 6.320 1.00 97.50 85 LEU A C 1
ATOM 659 O O . LEU A 1 85 ? -18.905 7.952 6.868 1.00 97.50 85 LEU A O 1
ATOM 663 N N . PRO A 1 86 ? -19.755 6.605 5.254 1.00 93.44 86 PRO A N 1
ATOM 664 C CA . PRO A 1 86 ? -20.663 7.596 4.674 1.00 93.44 86 PRO A CA 1
ATOM 665 C C . PRO A 1 86 ? -21.627 8.219 5.685 1.00 93.44 86 PRO A C 1
ATOM 667 O O . PRO A 1 86 ? -22.083 7.485 6.592 1.00 93.44 86 PRO A O 1
#